Protein AF-A0A1T4LFG9-F1 (afdb_monomer)

Organism: NCBI:txid42322

Mean predicted aligned error: 4.49 Å

Foldseek 3Di:
DDPDDDKDKDKDWFAWAWDADPNWIWIWTDPPAKTKIFTWDFAPVCPCCVVVVVVVVVRVLRHVCHVVGTWIKMFIDDPRDTDDIDTDQCVVCVVSVHPSSVRIDTPDIDIDRDDDDD

Secondary structure (DSSP, 8-state):
----PPPEEEEEEEEEEEEEETTEEEEEEESSS-EEEEEEEE-GGGTHHHHTTHHHHHHHHHHHHTTTSEEEEEEEEETTEEEEEEE-HHHHHHHHT-GGGGGEEEEEEEEESSPPP-

Solvent-accessible surface area (backbone atoms only — not comparable to full-atom values): 6833 Å² total; per-residue (Å²): 132,85,91,68,82,77,77,44,77,48,80,43,77,17,40,35,47,53,47,69,57,97,86,26,53,30,42,37,36,31,77,87,76,50,30,45,34,37,35,29,40,66,34,79,95,48,52,60,32,68,80,71,51,50,44,61,52,48,55,47,53,47,49,74,38,40,74,75,49,69,38,50,31,40,35,32,28,50,96,92,36,78,79,49,72,43,74,42,41,63,61,41,12,62,74,74,70,40,69,71,50,54,45,52,37,86,69,48,73,50,83,36,94,54,83,73,95,117

Structure (mmCIF, N/CA/C/O backbone):
data_AF-A0A1T4LFG9-F1
#
_entry.id   AF-A0A1T4LFG9-F1
#
loop_
_atom_site.group_PDB
_atom_site.id
_atom_site.type_symbol
_atom_site.label_atom_id
_atom_site.label_alt_id
_atom_site.label_comp_id
_atom_site.label_asym_id
_atom_site.label_entity_id
_atom_site.label_seq_id
_atom_site.pdbx_PDB_ins_code
_atom_site.Cartn_x
_atom_site.Cartn_y
_atom_site.Cartn_z
_atom_site.occupancy
_atom_site.B_iso_or_equiv
_atom_site.auth_seq_id
_atom_site.auth_comp_id
_atom_site.auth_asym_id
_atom_site.auth_atom_id
_atom_site.pdbx_PDB_model_num
ATOM 1 N N . MET A 1 1 ? -7.958 14.089 36.376 1.00 42.03 1 MET A N 1
ATOM 2 C CA . MET A 1 1 ? -8.573 13.088 35.474 1.00 42.03 1 MET A CA 1
ATOM 3 C C . MET A 1 1 ? -7.965 13.274 34.091 1.00 42.03 1 MET A C 1
ATOM 5 O O . MET A 1 1 ? -8.178 14.317 33.488 1.00 42.03 1 MET A O 1
ATOM 9 N N . GLY A 1 2 ? -7.091 12.355 33.666 1.00 50.41 2 GLY A N 1
ATOM 10 C CA . 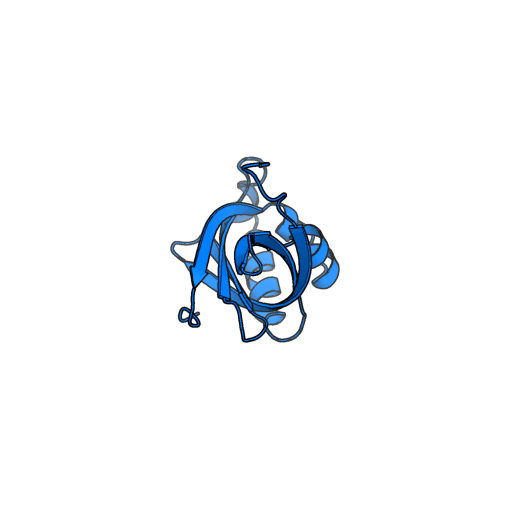GLY A 1 2 ? -6.242 12.517 32.477 1.00 50.41 2 GLY A CA 1
ATOM 11 C C . GLY A 1 2 ? -7.051 12.489 31.180 1.00 50.41 2 GLY A C 1
ATOM 12 O O . GLY A 1 2 ? -7.655 11.477 30.847 1.00 50.41 2 GLY A O 1
ATOM 13 N N . LEU A 1 3 ? -7.070 13.612 30.464 1.00 57.59 3 LEU A N 1
ATOM 14 C CA . LEU A 1 3 ? -7.973 13.886 29.340 1.00 57.59 3 LEU A CA 1
ATOM 15 C C . LEU A 1 3 ? -7.536 13.311 27.979 1.00 57.59 3 LEU A C 1
ATOM 17 O O . LEU A 1 3 ? -8.167 13.605 26.969 1.00 57.59 3 LEU A O 1
ATOM 21 N N . PHE A 1 4 ? -6.519 12.447 27.921 1.00 61.53 4 PHE A N 1
ATOM 22 C CA . PHE A 1 4 ? -6.087 11.829 26.664 1.00 61.53 4 PHE A CA 1
ATOM 23 C C . PHE A 1 4 ? -5.720 10.360 26.876 1.00 61.53 4 PHE A C 1
ATOM 25 O O . PHE A 1 4 ? -4.664 10.038 27.414 1.00 61.53 4 PHE A O 1
ATOM 32 N N . GLN A 1 5 ? -6.602 9.455 26.446 1.00 67.50 5 GLN A N 1
ATOM 33 C CA . GLN A 1 5 ? -6.259 8.041 26.304 1.00 67.50 5 GLN A CA 1
ATOM 34 C C . GLN A 1 5 ? -5.212 7.902 25.191 1.00 67.50 5 GLN A C 1
ATOM 36 O O . GLN A 1 5 ? -5.382 8.468 24.106 1.00 67.50 5 GLN A O 1
ATOM 41 N N . LYS A 1 6 ? -4.126 7.176 25.479 1.00 80.38 6 LYS A N 1
ATOM 42 C CA . LYS A 1 6 ? -3.036 6.916 24.533 1.00 80.38 6 LYS A CA 1
ATOM 43 C C . LYS A 1 6 ? -3.579 6.134 23.330 1.00 80.38 6 LYS A C 1
ATOM 45 O O . LYS A 1 6 ? -4.433 5.270 23.498 1.00 80.38 6 LYS A O 1
ATOM 50 N N . ALA A 1 7 ? -3.110 6.466 22.129 1.00 84.69 7 ALA A N 1
ATOM 51 C CA . ALA A 1 7 ? -3.395 5.650 20.954 1.00 84.69 7 ALA A CA 1
ATOM 52 C C . ALA A 1 7 ? -2.676 4.302 21.088 1.00 84.69 7 ALA A C 1
ATOM 54 O O . ALA A 1 7 ? -1.510 4.259 21.491 1.00 84.69 7 ALA A O 1
ATOM 55 N N . GLU A 1 8 ? -3.380 3.233 20.749 1.00 92.81 8 GLU A N 1
ATOM 56 C CA . GLU A 1 8 ? -2.843 1.876 20.682 1.00 92.81 8 GLU A CA 1
ATOM 57 C C . GLU A 1 8 ? -2.636 1.521 19.210 1.00 92.81 8 GLU A C 1
ATOM 59 O O . GLU A 1 8 ? -3.416 1.947 18.361 1.00 92.81 8 GLU A O 1
ATOM 64 N N . TYR A 1 9 ? -1.576 0.782 18.900 1.00 92.88 9 TYR A N 1
ATOM 65 C CA . TYR A 1 9 ? -1.284 0.334 17.541 1.00 92.88 9 TYR A CA 1
ATOM 66 C C . TYR A 1 9 ? -1.297 -1.186 17.520 1.00 92.88 9 TYR A C 1
ATOM 68 O O . TYR A 1 9 ? -0.779 -1.820 18.442 1.00 92.88 9 TYR A O 1
ATOM 76 N N . MET A 1 10 ? -1.897 -1.761 16.484 1.00 93.31 10 MET A N 1
ATOM 77 C CA . MET A 1 10 ? -1.923 -3.203 16.273 1.00 93.31 10 MET A CA 1
ATOM 78 C C . MET A 1 10 ? -1.662 -3.526 14.806 1.00 93.31 10 MET A C 1
ATOM 80 O O . MET A 1 10 ? -2.197 -2.863 13.924 1.00 93.31 10 MET A O 1
ATOM 84 N N . SER A 1 11 ? -0.868 -4.559 14.548 1.00 94.56 11 SER A N 1
ATOM 85 C CA . SER A 1 11 ? -0.656 -5.082 13.198 1.00 94.56 11 SER A CA 1
ATOM 86 C C . SER A 1 11 ? -1.645 -6.210 12.927 1.00 94.56 11 SER A C 1
ATOM 88 O O . SER A 1 11 ? -1.792 -7.121 13.744 1.00 94.56 11 SER A O 1
ATOM 90 N N . VAL A 1 12 ? -2.319 -6.153 11.782 1.00 94.31 12 VAL A N 1
ATOM 91 C CA . VAL A 1 12 ? -3.301 -7.151 11.343 1.00 94.31 12 VAL A CA 1
ATOM 92 C C . VAL A 1 12 ? -2.972 -7.586 9.922 1.00 94.31 12 VAL A C 1
ATOM 94 O O . VAL A 1 12 ? -2.631 -6.758 9.081 1.00 94.31 12 VAL A O 1
ATOM 97 N N . PHE A 1 13 ? -3.095 -8.882 9.643 1.00 95.31 13 PHE A N 1
ATOM 98 C CA . PHE A 1 13 ? -3.002 -9.407 8.284 1.00 95.31 13 PHE A CA 1
ATOM 99 C C . PHE A 1 13 ? -4.377 -9.407 7.627 1.00 95.31 13 PHE A C 1
ATOM 101 O O . PHE A 1 13 ? -5.288 -10.096 8.089 1.00 95.31 13 PHE A O 1
ATOM 108 N N . MET A 1 14 ? -4.509 -8.659 6.540 1.00 95.56 14 MET A N 1
ATOM 109 C CA . MET A 1 14 ? -5.756 -8.472 5.808 1.00 95.56 14 MET A CA 1
ATOM 110 C C . MET A 1 14 ? -5.631 -9.012 4.388 1.00 95.56 14 MET A C 1
ATOM 112 O O . MET A 1 14 ? -4.556 -8.959 3.791 1.00 95.56 14 MET A O 1
ATOM 116 N N . ASP A 1 15 ? -6.732 -9.510 3.835 1.00 95.25 15 ASP A N 1
ATOM 117 C CA . ASP A 1 15 ? -6.819 -9.713 2.391 1.00 95.25 15 ASP A CA 1
ATOM 118 C C . ASP A 1 15 ? -6.856 -8.344 1.706 1.00 95.25 15 ASP A C 1
ATOM 120 O O . ASP A 1 15 ? -7.230 -7.342 2.325 1.00 95.25 15 ASP A O 1
ATOM 124 N N . TYR A 1 16 ? -6.470 -8.278 0.433 1.00 95.69 16 TYR A N 1
ATOM 125 C CA . TYR A 1 16 ? -6.530 -7.021 -0.303 1.00 95.69 16 TYR A CA 1
ATOM 126 C C . TYR A 1 16 ? -7.088 -7.156 -1.712 1.00 95.69 16 TYR A C 1
ATOM 128 O O . TYR A 1 16 ? -7.001 -8.206 -2.353 1.00 95.69 16 TYR A O 1
ATOM 136 N N . LYS A 1 17 ? -7.635 -6.036 -2.186 1.00 94.94 17 LYS A N 1
ATOM 137 C CA . LYS A 1 17 ? -7.996 -5.776 -3.577 1.00 94.94 17 LYS A CA 1
ATOM 138 C C . LYS A 1 17 ? -7.163 -4.624 -4.117 1.00 94.94 17 LYS A C 1
ATOM 140 O O . LYS A 1 17 ? -6.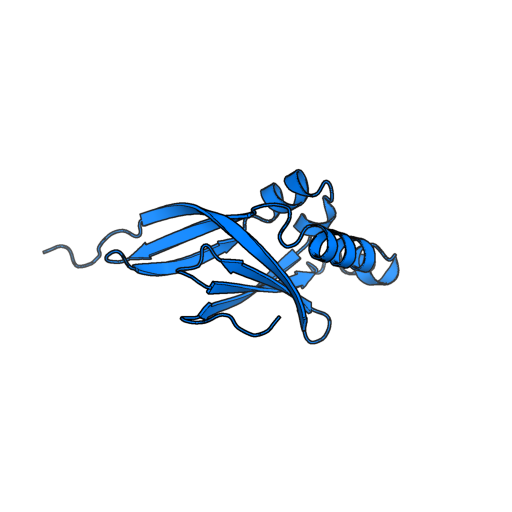759 -3.735 -3.364 1.00 94.94 17 LYS A O 1
ATOM 145 N N . PHE A 1 18 ? -6.949 -4.631 -5.426 1.00 95.19 18 PHE A N 1
ATOM 146 C CA . PHE A 1 18 ? -6.204 -3.605 -6.139 1.00 95.19 18 PHE A CA 1
ATOM 147 C C . PHE A 1 18 ? -7.006 -3.093 -7.333 1.00 95.19 18 PHE A C 1
ATOM 149 O O . PHE A 1 18 ? -7.604 -3.883 -8.062 1.00 95.19 18 PHE A O 1
ATOM 156 N N . LYS A 1 19 ? -6.984 -1.777 -7.539 1.00 93.56 19 LYS A N 1
ATOM 157 C CA . LYS A 1 19 ? -7.439 -1.128 -8.770 1.00 93.56 19 LYS A CA 1
ATOM 158 C C . LYS A 1 19 ? -6.615 0.119 -9.034 1.00 93.56 19 LYS A C 1
ATOM 160 O O . LYS A 1 19 ? -5.898 0.602 -8.162 1.00 93.56 19 LYS A O 1
ATOM 165 N N . GLU A 1 20 ? -6.810 0.685 -10.207 1.00 92.88 20 GLU A N 1
ATOM 166 C CA . GLU A 1 20 ? -6.276 1.990 -10.566 1.00 92.88 20 GLU A CA 1
ATOM 167 C C . GLU A 1 20 ? -7.454 2.960 -10.663 1.00 92.88 20 GLU A C 1
ATOM 169 O O . GLU A 1 20 ? -8.485 2.629 -11.250 1.00 92.88 20 GLU A O 1
ATOM 174 N N . PHE A 1 21 ? -7.335 4.133 -10.048 1.00 86.81 21 PHE A N 1
ATOM 175 C CA . PHE A 1 21 ? -8.339 5.193 -10.128 1.00 86.81 21 PHE A CA 1
ATOM 176 C C . PHE A 1 21 ? -7.644 6.474 -10.576 1.00 86.81 21 PHE A C 1
ATOM 178 O O . PHE A 1 21 ? -6.689 6.896 -9.930 1.00 86.81 21 PHE A O 1
ATOM 185 N N . ASP A 1 22 ? -8.065 7.042 -11.707 1.00 84.81 22 ASP A N 1
ATOM 186 C CA . ASP A 1 22 ? -7.397 8.180 -12.358 1.00 84.81 22 ASP A CA 1
ATOM 187 C C . ASP A 1 22 ? -5.876 7.979 -12.542 1.00 84.81 22 ASP A C 1
ATOM 189 O O . ASP A 1 22 ? -5.075 8.895 -12.373 1.00 84.81 22 ASP A O 1
ATOM 193 N N . GLY A 1 23 ? -5.467 6.745 -12.865 1.00 80.19 23 GLY A N 1
ATOM 194 C CA . GLY A 1 23 ? -4.056 6.375 -13.035 1.00 80.19 23 GLY A CA 1
ATOM 195 C C . GLY A 1 23 ? -3.269 6.241 -11.727 1.00 80.19 23 GLY A C 1
ATOM 196 O O . GLY A 1 23 ? -2.051 6.109 -11.765 1.00 80.19 23 GLY A O 1
ATOM 197 N N . LEU A 1 24 ? -3.935 6.270 -10.569 1.00 85.06 24 LEU A N 1
ATOM 198 C CA . LEU A 1 24 ? -3.301 6.107 -9.265 1.00 85.06 24 LEU A CA 1
ATOM 199 C C . LEU A 1 24 ? -3.597 4.724 -8.657 1.00 85.06 24 LEU A C 1
ATOM 201 O O . LEU A 1 24 ? -4.765 4.317 -8.593 1.00 85.06 24 LEU A O 1
ATOM 205 N N . PRO A 1 25 ? -2.573 4.005 -8.164 1.00 92.94 25 PRO A N 1
ATOM 206 C CA . PRO A 1 25 ? -2.749 2.713 -7.516 1.00 92.94 25 PRO A CA 1
ATOM 207 C C . PRO A 1 25 ? -3.559 2.852 -6.224 1.00 92.94 25 PRO A C 1
ATOM 209 O O . PRO A 1 25 ? -3.222 3.623 -5.325 1.00 92.94 25 PRO A O 1
ATOM 212 N N . CYS A 1 26 ? -4.624 2.065 -6.118 1.00 94.88 26 CYS A N 1
ATOM 213 C CA . CYS A 1 26 ? -5.512 2.019 -4.966 1.00 94.88 26 CYS A CA 1
ATOM 214 C C . CYS A 1 26 ? -5.541 0.600 -4.394 1.00 94.88 26 CYS A C 1
ATOM 216 O O . CYS A 1 26 ? -5.790 -0.365 -5.117 1.00 94.88 26 CYS A O 1
ATOM 218 N N . ILE A 1 27 ? -5.333 0.479 -3.083 1.00 95.50 27 ILE A N 1
ATOM 219 C CA . ILE A 1 27 ? -5.381 -0.786 -2.346 1.00 95.50 27 ILE A CA 1
ATOM 220 C C . ILE A 1 27 ? -6.495 -0.702 -1.304 1.00 95.50 27 ILE A C 1
ATOM 222 O O . ILE A 1 27 ? -6.530 0.226 -0.496 1.00 95.50 27 ILE A O 1
ATOM 226 N N . GLN A 1 28 ? -7.389 -1.687 -1.297 1.00 95.12 28 GLN A N 1
ATOM 227 C CA . GLN A 1 28 ? -8.335 -1.900 -0.202 1.00 95.12 28 GLN A CA 1
ATOM 228 C C . GLN A 1 28 ? -7.927 -3.140 0.569 1.00 95.12 28 GLN A C 1
ATOM 230 O O . GLN A 1 28 ? -7.966 -4.233 0.015 1.00 95.12 28 GLN A O 1
ATOM 235 N N . ALA A 1 29 ? -7.577 -2.963 1.838 1.00 95.19 29 ALA A N 1
ATOM 236 C CA . ALA A 1 29 ? -7.314 -4.047 2.769 1.00 95.19 29 ALA A CA 1
ATOM 237 C C . ALA A 1 29 ? -8.560 -4.330 3.616 1.00 95.19 29 ALA A C 1
ATOM 239 O O . ALA A 1 29 ? -9.224 -3.394 4.075 1.00 95.19 29 ALA A O 1
ATOM 240 N N . THR A 1 30 ? -8.881 -5.602 3.838 1.00 93.06 30 THR A N 1
ATOM 241 C CA . THR A 1 30 ? -9.995 -5.991 4.703 1.00 93.06 30 THR A C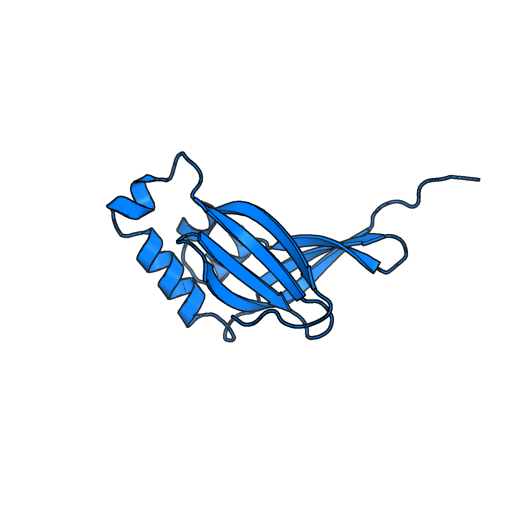A 1
ATOM 242 C C . THR A 1 30 ? -9.786 -7.336 5.393 1.00 93.06 30 THR A C 1
ATOM 244 O O . THR A 1 30 ? -9.202 -8.266 4.843 1.00 93.06 30 THR A O 1
ATOM 247 N N . ASP A 1 31 ? -10.295 -7.437 6.617 1.00 88.62 31 ASP A N 1
ATOM 248 C CA . ASP A 1 31 ? -10.489 -8.678 7.375 1.00 88.62 31 ASP A CA 1
ATOM 249 C C . ASP A 1 31 ? -11.977 -9.091 7.436 1.00 88.62 31 ASP A C 1
ATOM 251 O O . ASP A 1 31 ? -12.360 -9.958 8.220 1.00 88.62 31 ASP A O 1
ATOM 255 N N . GLY A 1 32 ? -12.832 -8.436 6.640 1.00 85.19 32 GLY A N 1
ATOM 256 C CA . GLY A 1 32 ? -14.291 -8.565 6.670 1.00 85.19 32 GLY A CA 1
ATOM 257 C C . GLY A 1 32 ? -14.991 -7.655 7.686 1.00 85.19 32 GLY A C 1
ATOM 258 O O . GLY A 1 32 ? -16.198 -7.447 7.567 1.00 85.19 32 GLY A O 1
ATOM 259 N N . THR A 1 33 ? -14.258 -7.073 8.642 1.00 84.56 33 THR A N 1
ATOM 260 C CA . THR A 1 33 ? -14.785 -6.116 9.631 1.00 84.56 33 THR A CA 1
ATOM 261 C C . THR A 1 33 ? -14.485 -4.680 9.221 1.00 84.56 33 THR A C 1
ATOM 263 O O . THR A 1 33 ? -15.367 -3.824 9.270 1.00 84.56 33 THR A O 1
ATOM 266 N N . TYR A 1 34 ? -13.249 -4.411 8.796 1.00 84.38 34 TYR A N 1
ATOM 267 C CA . TYR A 1 34 ? -12.800 -3.080 8.395 1.00 84.38 34 TYR A CA 1
ATOM 268 C C . TYR A 1 34 ? -12.445 -3.039 6.913 1.00 84.38 34 TYR A C 1
ATOM 270 O O . TYR A 1 34 ? -11.875 -3.989 6.380 1.00 84.38 34 TYR A O 1
ATOM 278 N N . TYR A 1 35 ? -12.737 -1.918 6.253 1.00 90.81 35 TYR A N 1
ATOM 279 C CA . TYR A 1 35 ? -12.352 -1.678 4.862 1.00 90.81 35 TYR A CA 1
ATOM 280 C C . TYR A 1 35 ? -11.404 -0.482 4.800 1.00 90.81 35 TYR A C 1
ATOM 282 O O . TYR A 1 35 ? -11.826 0.678 4.773 1.00 90.81 35 TYR A O 1
ATOM 290 N N . CYS A 1 36 ? -10.109 -0.782 4.797 1.00 94.50 36 CYS A N 1
ATOM 291 C CA . CYS A 1 36 ? -9.020 0.187 4.800 1.00 94.50 36 CYS A CA 1
ATOM 292 C C . CYS A 1 36 ? -8.642 0.522 3.354 1.00 94.50 36 CYS A C 1
ATOM 294 O O . CYS A 1 36 ? -7.963 -0.263 2.695 1.00 94.50 36 CYS A O 1
ATOM 296 N N . ASN A 1 37 ? -9.107 1.657 2.836 1.00 94.25 37 ASN A N 1
ATOM 297 C CA . ASN A 1 37 ? -8.904 2.044 1.440 1.00 94.25 37 ASN A CA 1
ATOM 298 C C . ASN A 1 37 ? -7.819 3.112 1.351 1.00 94.25 37 ASN A C 1
ATOM 300 O O . ASN A 1 37 ? -7.983 4.184 1.932 1.00 94.25 37 ASN A O 1
ATOM 304 N N . ALA A 1 38 ? -6.736 2.836 0.632 1.00 95.69 38 ALA A N 1
ATOM 305 C CA . ALA A 1 38 ? -5.617 3.750 0.452 1.00 95.69 38 ALA A CA 1
ATOM 306 C C . ALA A 1 38 ? -5.328 3.965 -1.036 1.00 95.69 38 ALA A C 1
ATOM 308 O O . ALA A 1 38 ? -5.175 3.006 -1.792 1.00 95.69 38 ALA A O 1
ATOM 309 N N . GLY A 1 39 ? -5.254 5.231 -1.435 1.00 95.44 39 GLY A N 1
ATOM 310 C CA . GLY A 1 39 ? -4.776 5.667 -2.741 1.00 95.44 39 GLY A CA 1
ATOM 311 C C . GLY A 1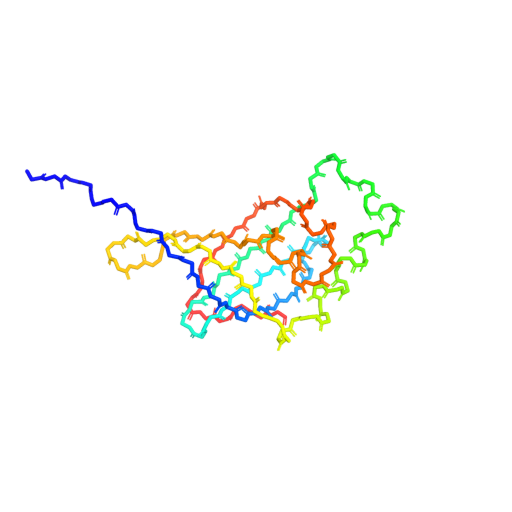 39 ? -3.337 6.151 -2.636 1.00 95.44 39 GLY A C 1
ATOM 312 O O . GLY A 1 39 ? -2.962 6.826 -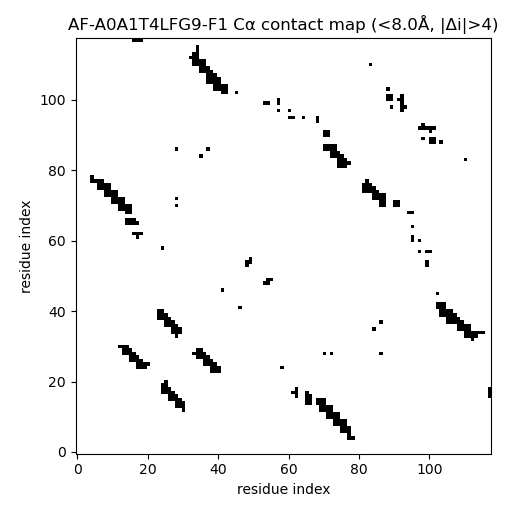1.671 1.00 95.44 39 GLY A O 1
ATOM 313 N N . TYR A 1 40 ? -2.533 5.819 -3.635 1.00 95.88 40 TYR A N 1
ATOM 314 C CA . TYR A 1 40 ? -1.109 6.107 -3.651 1.00 95.88 40 TYR A CA 1
ATOM 315 C C . TYR A 1 40 ? -0.707 6.879 -4.901 1.00 95.88 40 TYR A C 1
ATOM 317 O O . TYR A 1 40 ? -1.268 6.687 -5.972 1.00 95.88 40 TYR A O 1
ATOM 325 N N . ALA A 1 41 ? 0.309 7.722 -4.758 1.00 93.75 41 ALA A N 1
ATOM 326 C CA . ALA A 1 41 ? 1.048 8.305 -5.867 1.00 93.75 41 ALA A CA 1
ATOM 327 C C . ALA A 1 41 ? 2.430 7.650 -5.971 1.00 93.75 41 ALA A C 1
ATOM 329 O O . ALA A 1 41 ? 2.929 7.067 -5.006 1.00 93.75 41 ALA A O 1
ATOM 330 N N . ILE A 1 42 ? 3.072 7.758 -7.133 1.00 93.06 42 ILE A N 1
ATOM 331 C CA . ILE A 1 42 ? 4.496 7.433 -7.254 1.00 93.06 42 ILE A CA 1
ATOM 332 C C . ILE A 1 42 ? 5.293 8.592 -6.664 1.00 93.06 42 ILE A C 1
ATOM 334 O O . ILE A 1 42 ? 5.090 9.738 -7.063 1.00 93.06 42 ILE A O 1
ATOM 338 N N . LYS A 1 43 ? 6.236 8.289 -5.765 1.00 93.19 43 LYS A N 1
ATOM 339 C CA . LYS A 1 43 ? 7.185 9.277 -5.237 1.00 93.19 43 LYS A CA 1
ATOM 340 C C . LYS A 1 43 ? 7.823 10.042 -6.389 1.00 93.19 43 LYS A C 1
ATOM 342 O O . LYS A 1 43 ? 8.338 9.419 -7.314 1.00 93.19 43 LYS A O 1
ATOM 347 N N . THR A 1 44 ? 7.930 11.364 -6.279 1.00 89.56 44 THR A N 1
ATOM 348 C CA . THR A 1 44 ? 8.521 12.231 -7.320 1.00 89.56 44 THR A CA 1
ATOM 349 C C . THR A 1 44 ? 9.855 11.702 -7.867 1.00 89.56 44 THR A C 1
ATOM 351 O O . THR A 1 44 ? 10.084 11.695 -9.072 1.00 89.56 44 THR A O 1
ATOM 354 N N . LYS A 1 45 ? 10.732 11.185 -6.995 1.00 90.69 45 LYS A N 1
ATOM 355 C CA . LYS A 1 45 ? 12.050 10.633 -7.377 1.00 90.69 45 LYS A CA 1
ATOM 356 C C . LYS A 1 45 ? 12.002 9.342 -8.210 1.00 90.69 45 LYS A C 1
ATOM 358 O O . LYS A 1 45 ? 13.042 8.882 -8.665 1.00 90.69 45 LYS A O 1
ATOM 363 N N . ALA A 1 46 ? 10.830 8.734 -8.343 1.00 91.62 46 ALA A N 1
ATOM 364 C CA . ALA A 1 46 ? 10.585 7.487 -9.051 1.00 91.62 46 ALA A CA 1
ATOM 365 C C . ALA A 1 46 ? 9.594 7.671 -10.214 1.00 91.62 46 ALA A C 1
ATOM 367 O O . ALA A 1 46 ? 9.121 6.685 -10.763 1.00 91.62 46 ALA A O 1
ATOM 368 N N . TYR A 1 47 ? 9.294 8.913 -10.621 1.00 88.50 47 TYR A N 1
ATOM 369 C CA . TYR A 1 47 ? 8.325 9.204 -11.686 1.00 88.50 47 TYR A CA 1
ATOM 370 C C . TYR A 1 47 ? 8.667 8.533 -13.029 1.00 88.50 47 TYR A C 1
ATOM 372 O O . TYR A 1 47 ? 7.765 8.165 -13.776 1.00 88.50 47 TYR A O 1
ATOM 380 N N . SER A 1 48 ? 9.956 8.273 -13.287 1.00 92.25 48 SER A N 1
ATOM 381 C CA . SER A 1 48 ? 10.416 7.514 -14.459 1.00 92.25 48 SER A CA 1
ATOM 382 C C . SER A 1 48 ? 9.862 6.088 -14.539 1.00 92.25 48 SER A C 1
ATOM 384 O O . SER A 1 48 ? 9.898 5.496 -15.611 1.00 92.25 48 SER A O 1
ATOM 386 N N . MET A 1 49 ? 9.301 5.545 -13.450 1.00 93.12 49 MET A N 1
ATOM 387 C CA . MET A 1 49 ? 8.624 4.244 -13.455 1.00 93.12 49 MET A CA 1
ATOM 388 C C . MET A 1 49 ? 7.466 4.160 -14.454 1.00 93.12 49 MET A C 1
ATOM 390 O O . MET A 1 49 ? 7.173 3.068 -14.934 1.00 93.12 49 MET A O 1
ATOM 394 N N . TRP A 1 50 ? 6.810 5.285 -14.746 1.00 88.50 50 TRP A N 1
ATOM 395 C CA . TRP A 1 50 ? 5.791 5.359 -15.795 1.00 88.50 50 TRP A CA 1
ATOM 396 C C . TRP A 1 50 ? 6.400 5.249 -17.191 1.00 88.50 50 TRP A C 1
ATOM 398 O O . TRP A 1 50 ? 5.865 4.578 -18.063 1.00 88.50 50 TRP A O 1
ATOM 408 N N . GLU A 1 51 ? 7.535 5.905 -17.410 1.00 90.62 51 GLU A N 1
ATOM 409 C CA . GLU A 1 51 ? 8.171 5.983 -18.727 1.00 90.62 51 GLU A CA 1
ATOM 410 C C . GLU A 1 51 ? 8.874 4.672 -19.106 1.00 90.62 51 GLU A C 1
ATOM 412 O O . GLU A 1 51 ? 8.932 4.312 -20.279 1.00 90.62 51 GLU A O 1
ATOM 417 N N . ASP A 1 52 ? 9.407 3.949 -18.116 1.00 94.75 52 ASP A N 1
ATOM 418 C CA . ASP A 1 52 ? 10.200 2.731 -18.319 1.00 94.75 52 ASP A CA 1
ATOM 419 C C . ASP A 1 52 ? 9.425 1.414 -18.096 1.00 94.75 52 ASP A C 1
ATOM 421 O O . ASP A 1 52 ? 10.004 0.316 -18.094 1.00 94.75 52 ASP A O 1
ATOM 425 N N . GLY A 1 53 ? 8.104 1.501 -17.929 1.00 93.44 53 GLY A N 1
ATOM 426 C CA . GLY A 1 53 ? 7.217 0.344 -17.830 1.00 93.44 53 GLY A CA 1
ATOM 427 C C . GLY A 1 53 ? 7.237 -0.370 -16.471 1.00 93.44 53 GLY A C 1
ATOM 428 O O . GLY A 1 53 ? 6.690 -1.472 -16.341 1.00 93.44 53 GLY A O 1
ATOM 429 N N . ARG A 1 54 ? 7.954 0.159 -15.464 1.00 95.38 54 ARG A N 1
ATOM 430 C CA . ARG A 1 54 ? 7.999 -0.436 -14.114 1.00 95.38 54 ARG A CA 1
ATOM 431 C C . ARG A 1 54 ? 6.663 -0.334 -13.403 1.00 95.38 54 ARG A C 1
ATOM 433 O O . ARG A 1 54 ? 6.308 -1.265 -12.682 1.00 95.38 54 ARG A O 1
ATOM 440 N N . TYR A 1 55 ? 5.928 0.756 -13.597 1.00 94.75 55 TYR A N 1
ATOM 441 C CA . TYR A 1 55 ? 4.624 0.909 -12.971 1.00 94.75 55 TYR A CA 1
ATOM 442 C C . TYR A 1 55 ? 3.647 -0.182 -13.429 1.00 94.75 55 TYR A C 1
ATOM 444 O O . TYR A 1 55 ? 3.010 -0.814 -12.593 1.00 94.75 55 TYR A O 1
ATOM 452 N N . GLU A 1 56 ? 3.577 -0.471 -14.727 1.00 94.88 56 GLU A N 1
ATOM 453 C CA . GLU A 1 56 ? 2.682 -1.487 -15.287 1.00 94.88 56 GLU A CA 1
ATOM 454 C C . GLU A 1 56 ? 2.990 -2.867 -14.705 1.00 94.88 56 GLU A C 1
ATOM 456 O O . GLU A 1 56 ? 2.077 -3.634 -14.398 1.00 94.88 56 GLU A O 1
ATOM 461 N N . ARG A 1 57 ? 4.278 -3.170 -14.486 1.00 95.75 57 ARG A N 1
ATOM 462 C CA . ARG A 1 57 ? 4.698 -4.388 -13.780 1.00 95.75 57 ARG A CA 1
ATOM 463 C C . ARG A 1 57 ? 4.200 -4.398 -12.337 1.00 95.75 57 ARG A C 1
ATOM 465 O O . ARG A 1 57 ? 3.601 -5.382 -11.925 1.00 95.75 57 ARG A O 1
ATOM 472 N N . VAL A 1 58 ? 4.364 -3.297 -11.601 1.00 96.31 58 VAL A N 1
ATOM 473 C CA . VAL A 1 58 ? 3.841 -3.173 -10.229 1.00 96.31 58 VAL A CA 1
ATOM 474 C C . VAL A 1 58 ? 2.319 -3.348 -10.182 1.00 96.31 58 VAL A C 1
ATOM 476 O O . VAL A 1 58 ? 1.816 -4.092 -9.343 1.00 96.31 58 VAL A O 1
ATOM 479 N N . ALA A 1 59 ? 1.577 -2.693 -11.076 1.00 95.88 59 ALA A N 1
ATOM 480 C CA . ALA A 1 59 ? 0.122 -2.789 -11.134 1.00 95.88 59 ALA A CA 1
ATOM 481 C C . ALA A 1 59 ? -0.341 -4.220 -11.452 1.00 95.88 59 ALA A C 1
ATOM 483 O O . ALA A 1 59 ? -1.285 -4.717 -10.836 1.00 95.88 59 ALA A O 1
ATOM 484 N N . ASN A 1 60 ? 0.340 -4.906 -12.374 1.00 96.62 60 ASN A N 1
ATOM 485 C CA . ASN A 1 60 ? 0.064 -6.307 -12.682 1.00 96.62 60 ASN A CA 1
ATOM 486 C C . ASN A 1 60 ? 0.364 -7.221 -11.494 1.00 96.62 60 ASN A C 1
ATOM 488 O O . ASN A 1 60 ? -0.506 -7.998 -11.110 1.00 96.62 60 ASN A O 1
ATOM 492 N N . ASP A 1 61 ? 1.518 -7.067 -10.848 1.00 97.12 61 ASP A N 1
ATOM 493 C CA . ASP A 1 61 ? 1.885 -7.881 -9.689 1.00 97.12 61 ASP A CA 1
ATOM 494 C C . ASP A 1 61 ? 0.896 -7.692 -8.529 1.00 97.12 61 ASP A C 1
ATOM 496 O O . ASP A 1 61 ? 0.464 -8.666 -7.906 1.00 97.12 61 ASP A O 1
ATOM 500 N N . LEU A 1 62 ? 0.472 -6.451 -8.263 1.00 96.81 62 LEU A N 1
ATOM 501 C CA . LEU A 1 62 ? -0.549 -6.159 -7.255 1.00 96.81 62 LEU A CA 1
ATOM 502 C C . LEU A 1 62 ? -1.896 -6.793 -7.607 1.00 96.81 62 LEU A C 1
ATOM 504 O O . LEU A 1 62 ? -2.571 -7.306 -6.714 1.00 96.81 62 LEU A O 1
ATOM 508 N N . ARG A 1 63 ? -2.286 -6.786 -8.884 1.00 95.88 63 ARG A N 1
ATOM 509 C CA . ARG A 1 63 ? -3.538 -7.385 -9.361 1.00 95.88 63 ARG A CA 1
ATOM 510 C C . ARG A 1 63 ? -3.519 -8.910 -9.278 1.00 95.88 63 ARG A C 1
ATOM 512 O O . ARG A 1 63 ? -4.490 -9.501 -8.820 1.00 95.88 63 ARG A O 1
ATOM 519 N N . GLU A 1 64 ? -2.428 -9.547 -9.689 1.00 96.31 64 GLU A N 1
ATOM 520 C CA . GLU A 1 64 ? -2.306 -11.010 -9.723 1.00 96.31 64 GLU A CA 1
ATOM 521 C C . GLU A 1 64 ? -2.195 -11.642 -8.333 1.00 96.31 64 GLU A C 1
ATOM 523 O O . GLU A 1 64 ? -2.605 -12.791 -8.143 1.00 96.31 64 GLU A O 1
ATOM 528 N N . ASN A 1 65 ? -1.660 -10.902 -7.359 1.00 96.75 65 ASN A N 1
ATOM 529 C CA . ASN A 1 65 ? -1.519 -11.362 -5.978 1.00 96.75 65 ASN A CA 1
ATOM 530 C C . ASN A 1 65 ? -2.722 -11.007 -5.086 1.00 96.75 65 ASN A C 1
ATOM 532 O O . ASN A 1 65 ? -2.836 -11.537 -3.975 1.00 96.75 65 ASN A O 1
ATOM 536 N N . ALA A 1 66 ? -3.649 -10.170 -5.567 1.00 94.56 66 ALA A N 1
ATOM 537 C CA . ALA A 1 66 ? -4.867 -9.828 -4.841 1.00 94.56 66 ALA A CA 1
ATOM 538 C C . ALA A 1 66 ? -5.700 -11.091 -4.559 1.00 94.56 66 ALA A C 1
ATOM 540 O O . ALA A 1 66 ? -5.969 -11.900 -5.448 1.00 94.56 66 ALA A O 1
ATOM 541 N N . GLY A 1 67 ? -6.075 -11.290 -3.293 1.00 89.38 67 GLY A N 1
ATOM 542 C CA . GLY A 1 67 ? -6.764 -12.499 -2.823 1.00 89.38 67 GLY A CA 1
ATOM 543 C C . GLY A 1 67 ? -5.899 -13.767 -2.726 1.00 89.38 67 GLY A C 1
ATOM 544 O O . GLY A 1 67 ? -6.418 -14.812 -2.340 1.00 89.38 67 GLY A O 1
ATOM 545 N N . ARG A 1 68 ? -4.600 -13.705 -3.055 1.00 93.69 68 ARG A N 1
ATOM 546 C CA . ARG A 1 68 ? -3.646 -14.823 -2.894 1.00 93.69 68 ARG A CA 1
ATOM 547 C C . ARG A 1 68 ? -2.693 -14.623 -1.725 1.00 93.69 68 ARG A C 1
ATOM 549 O O . ARG A 1 68 ? -2.286 -15.599 -1.099 1.00 93.69 68 ARG A O 1
ATOM 556 N N . VAL A 1 69 ? -2.340 -13.372 -1.440 1.00 94.62 69 VAL A N 1
ATOM 557 C CA . VAL A 1 69 ? -1.488 -13.008 -0.306 1.00 94.62 69 VAL A CA 1
ATOM 558 C C . VAL A 1 69 ? -2.225 -12.068 0.636 1.00 94.62 69 VAL A C 1
ATOM 560 O O . VAL A 1 69 ? -3.082 -11.285 0.222 1.00 94.62 69 VAL A O 1
ATOM 563 N N . LYS A 1 70 ? -1.858 -12.140 1.915 1.00 94.94 70 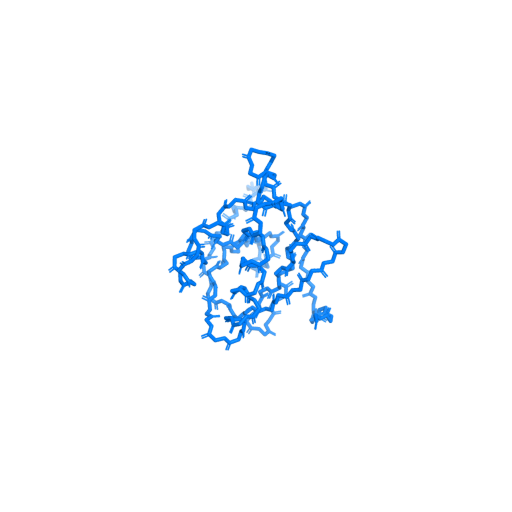LYS A N 1
ATOM 564 C CA . LYS A 1 70 ? -2.307 -11.188 2.927 1.00 94.94 70 LYS A CA 1
ATOM 565 C C . LYS A 1 70 ? -1.279 -10.087 3.098 1.00 94.94 70 LYS A C 1
ATOM 567 O O . LYS A 1 70 ? -0.078 -10.331 3.008 1.00 94.94 70 LYS A O 1
ATOM 572 N N . ILE A 1 71 ? -1.765 -8.892 3.388 1.00 95.81 71 ILE A N 1
ATOM 573 C CA . ILE A 1 71 ? -0.947 -7.706 3.612 1.00 95.81 71 ILE A CA 1
ATOM 574 C C . ILE A 1 71 ? -1.011 -7.313 5.074 1.00 95.81 71 ILE A C 1
ATOM 576 O O . ILE A 1 71 ? -2.045 -7.467 5.724 1.00 95.81 71 ILE A O 1
ATOM 580 N N . GLU A 1 72 ? 0.099 -6.813 5.598 1.00 96.81 72 GLU A N 1
ATOM 581 C CA . GLU A 1 72 ? 0.106 -6.277 6.948 1.00 96.81 72 GLU A CA 1
ATOM 582 C C . GLU A 1 72 ? -0.401 -4.833 6.940 1.00 96.81 72 GLU A C 1
ATOM 584 O O . GLU A 1 72 ? 0.062 -3.985 6.170 1.00 96.81 72 GLU A O 1
ATOM 589 N N . VAL A 1 73 ? -1.362 -4.570 7.817 1.00 96.62 73 VAL A N 1
ATOM 590 C CA . VAL A 1 73 ? -1.948 -3.257 8.051 1.00 96.62 73 VAL A CA 1
ATOM 591 C C . VAL A 1 73 ? -1.760 -2.913 9.519 1.00 96.62 73 VAL A C 1
ATOM 593 O O . VAL A 1 73 ? -2.214 -3.637 10.404 1.00 96.62 73 VAL A O 1
ATOM 596 N N . GLU A 1 74 ? -1.093 -1.799 9.786 1.00 96.31 74 GLU A N 1
ATOM 597 C CA . GLU A 1 74 ? -1.017 -1.219 11.120 1.00 96.31 74 GLU A CA 1
ATOM 598 C C . GLU A 1 74 ? -2.272 -0.377 11.354 1.00 96.31 74 GLU A C 1
ATOM 600 O O . GLU A 1 74 ? -2.497 0.616 10.666 1.00 96.31 74 GLU A O 1
ATOM 605 N N . LEU A 1 75 ? -3.102 -0.778 12.313 1.00 95.00 75 LEU A N 1
ATOM 606 C CA . LEU A 1 75 ? -4.285 -0.044 12.742 1.00 95.00 75 LEU A CA 1
ATOM 607 C C . LEU A 1 75 ? -3.963 0.787 13.978 1.00 95.00 75 LEU A C 1
ATOM 609 O O . LEU A 1 75 ? -3.422 0.285 14.966 1.00 95.00 75 LEU A O 1
ATOM 613 N N . LYS A 1 76 ? -4.383 2.049 13.955 1.00 94.94 76 LYS A N 1
ATOM 614 C CA . LYS A 1 76 ? -4.386 2.925 15.123 1.00 94.94 76 LYS A CA 1
ATOM 615 C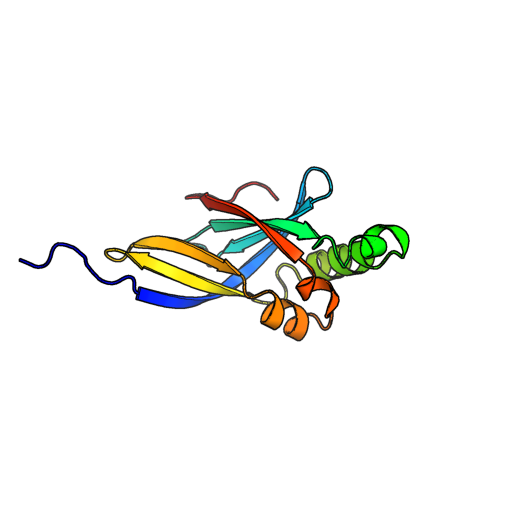 C . LYS A 1 76 ? -5.750 2.875 15.787 1.00 94.94 76 LYS A C 1
ATOM 617 O O . LYS A 1 76 ? -6.754 3.286 15.206 1.00 94.94 76 LYS A O 1
ATOM 622 N N . MET A 1 77 ? -5.769 2.453 17.040 1.00 92.31 77 MET A N 1
ATOM 623 C CA . MET A 1 77 ? -6.966 2.274 17.845 1.00 92.31 77 MET A CA 1
ATOM 624 C C . MET A 1 77 ? -7.119 3.412 18.859 1.00 92.31 77 MET A C 1
ATOM 626 O O . MET A 1 77 ? -6.167 3.830 19.527 1.00 92.31 77 MET A O 1
ATOM 630 N N . LYS A 1 78 ? -8.349 3.912 19.009 1.00 92.44 78 LYS A N 1
ATOM 631 C CA . LYS A 1 78 ? -8.741 4.873 20.047 1.00 92.44 78 LYS A CA 1
ATOM 632 C C . LYS A 1 78 ? -10.093 4.468 20.621 1.00 92.44 78 LYS A C 1
ATOM 634 O O . LYS A 1 78 ? -11.068 4.355 19.884 1.00 92.44 78 LYS A O 1
ATOM 639 N N . LYS A 1 79 ? -10.168 4.265 21.943 1.00 89.00 79 LYS A N 1
ATOM 640 C CA . LYS A 1 79 ? -11.383 3.776 22.631 1.00 89.00 79 LYS A CA 1
ATOM 641 C C . LYS A 1 79 ? -11.936 2.475 22.011 1.00 89.00 79 LYS A C 1
ATOM 643 O O . LYS A 1 79 ? -13.144 2.340 21.844 1.00 89.00 79 LYS A O 1
ATOM 648 N N . GLY A 1 80 ? -11.049 1.557 21.616 1.00 87.25 80 GLY A N 1
ATOM 649 C CA . GLY A 1 80 ? -11.418 0.274 21.002 1.00 87.25 80 GLY A CA 1
ATOM 650 C C . GLY A 1 80 ? -11.917 0.348 19.553 1.00 87.25 80 GLY A C 1
ATOM 651 O O . GLY A 1 80 ? -12.366 -0.665 19.032 1.00 87.25 80 GLY A O 1
ATOM 652 N N . LYS A 1 81 ? -11.847 1.512 18.892 1.00 88.44 81 LYS A N 1
ATOM 653 C CA . LYS A 1 81 ? -12.225 1.684 17.480 1.00 88.44 81 LYS A CA 1
ATOM 654 C C . LYS A 1 81 ? -11.010 2.071 16.637 1.00 88.44 81 LYS A C 1
ATOM 656 O O . LYS A 1 81 ? -10.210 2.880 17.124 1.00 88.44 81 LYS A O 1
ATOM 661 N N . PRO A 1 82 ? -10.866 1.562 15.403 1.00 90.19 82 PRO A N 1
ATOM 662 C CA . PRO A 1 82 ? -9.834 2.051 14.506 1.00 90.19 82 PRO A CA 1
ATOM 663 C C . PRO A 1 82 ? -10.160 3.480 14.078 1.00 90.19 82 PRO A C 1
ATOM 665 O O . PRO A 1 82 ? -11.313 3.833 13.832 1.00 90.19 82 PRO A O 1
ATOM 668 N N . VAL A 1 83 ? -9.131 4.317 14.051 1.00 92.12 83 VAL A N 1
ATOM 669 C CA . VAL A 1 83 ? -9.232 5.735 13.684 1.00 92.12 83 VAL A CA 1
ATOM 670 C C . VAL A 1 83 ? -8.218 6.147 12.630 1.00 92.12 83 VAL A C 1
ATOM 672 O O . VAL A 1 83 ? -8.371 7.217 12.058 1.00 92.12 83 VAL A O 1
ATOM 675 N N . ASP A 1 84 ? -7.189 5.333 12.398 1.00 94.50 84 ASP A N 1
ATOM 676 C CA . ASP A 1 84 ? -6.206 5.512 11.327 1.00 94.50 84 ASP A CA 1
ATOM 677 C C . ASP A 1 84 ? -5.632 4.145 10.932 1.00 94.50 84 ASP A C 1
ATOM 679 O O . ASP A 1 84 ? -5.732 3.189 11.713 1.00 94.50 84 ASP A O 1
ATOM 683 N N . PHE A 1 85 ? -5.022 4.047 9.755 1.00 95.94 85 PHE A N 1
ATOM 684 C CA . PHE A 1 85 ? -4.296 2.851 9.350 1.00 95.94 85 PHE A CA 1
ATOM 685 C C . PHE A 1 85 ? -3.129 3.154 8.416 1.00 95.94 85 PHE A C 1
ATOM 687 O O . PHE A 1 85 ? -3.066 4.186 7.751 1.00 95.94 85 PHE A O 1
ATOM 694 N N . LYS A 1 86 ? -2.222 2.188 8.310 1.00 96.19 86 LYS A N 1
ATOM 695 C CA . LYS A 1 86 ? -1.139 2.201 7.337 1.00 96.19 86 LYS A CA 1
ATOM 696 C C . LYS A 1 86 ? -0.915 0.802 6.786 1.00 96.19 86 LYS A C 1
ATOM 698 O O . LYS A 1 86 ? -0.668 -0.129 7.543 1.00 96.19 86 LYS A O 1
ATOM 703 N N . ILE A 1 87 ? -0.953 0.666 5.464 1.00 97.06 87 ILE A N 1
ATOM 704 C CA . ILE A 1 87 ? -0.515 -0.561 4.793 1.00 97.06 87 ILE A CA 1
ATOM 705 C C . ILE A 1 87 ? 1.015 -0.570 4.758 1.00 97.06 87 ILE A C 1
ATOM 707 O O . ILE A 1 87 ? 1.638 0.412 4.338 1.00 97.06 87 ILE A O 1
ATOM 711 N N . ASP A 1 88 ? 1.622 -1.671 5.191 1.00 96.88 88 ASP A N 1
ATOM 712 C CA . ASP A 1 88 ? 3.069 -1.852 5.121 1.00 96.88 88 ASP A CA 1
ATOM 713 C C . ASP A 1 88 ? 3.491 -2.231 3.692 1.00 96.88 88 ASP A C 1
ATOM 715 O O . ASP A 1 88 ? 3.509 -3.400 3.298 1.00 96.88 88 ASP A O 1
ATOM 719 N N . LEU A 1 89 ? 3.846 -1.212 2.905 1.00 97.06 89 LEU A N 1
ATOM 720 C CA . LEU A 1 89 ? 4.311 -1.386 1.529 1.00 97.06 89 LEU A CA 1
ATOM 721 C C . LEU A 1 89 ? 5.644 -2.140 1.424 1.00 97.06 89 LEU A C 1
ATOM 723 O O . LEU A 1 89 ? 5.890 -2.762 0.397 1.00 97.06 89 LEU A O 1
ATOM 727 N N . VAL A 1 90 ? 6.493 -2.116 2.458 1.00 96.94 90 VAL A N 1
ATOM 728 C CA . VAL A 1 90 ? 7.780 -2.836 2.452 1.00 96.94 90 VAL A CA 1
ATOM 729 C C . VAL A 1 90 ? 7.528 -4.331 2.608 1.00 96.94 90 VAL A C 1
ATOM 731 O O . VAL A 1 90 ? 8.066 -5.144 1.855 1.00 96.94 90 VAL A O 1
ATOM 734 N N . LYS A 1 91 ? 6.652 -4.713 3.543 1.00 96.00 91 LYS A N 1
ATOM 735 C CA . LYS A 1 91 ? 6.224 -6.111 3.677 1.00 96.00 91 LYS A CA 1
ATOM 736 C C . LYS A 1 91 ? 5.455 -6.590 2.455 1.00 96.0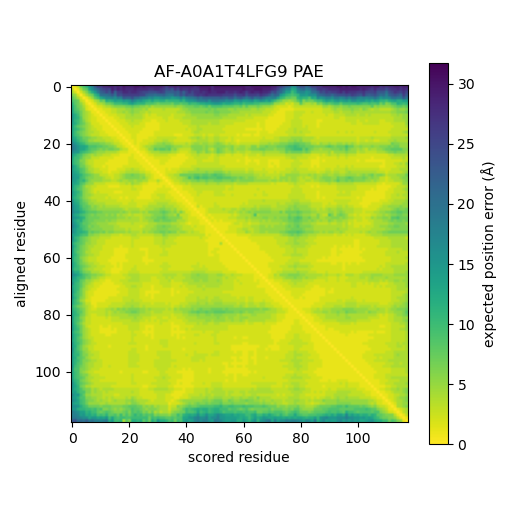0 91 LYS A C 1
ATOM 738 O O . LYS A 1 91 ? 5.678 -7.720 2.022 1.00 96.00 91 LYS A O 1
ATOM 743 N N . LEU A 1 92 ? 4.605 -5.746 1.870 1.00 96.56 92 LEU A N 1
ATOM 744 C CA . LEU A 1 92 ? 3.910 -6.060 0.622 1.00 96.56 92 LEU A CA 1
ATOM 745 C C . LEU A 1 92 ? 4.896 -6.321 -0.523 1.00 96.56 92 LEU A C 1
ATOM 747 O O . LEU A 1 92 ? 4.817 -7.365 -1.167 1.00 96.56 92 LEU A O 1
ATOM 751 N N . ALA A 1 93 ? 5.864 -5.423 -0.717 1.00 97.62 93 ALA A N 1
ATOM 752 C CA . ALA A 1 93 ? 6.918 -5.558 -1.717 1.00 97.62 93 ALA A CA 1
ATOM 753 C C . ALA A 1 93 ? 7.706 -6.863 -1.554 1.00 97.62 93 ALA A C 1
ATOM 755 O O . ALA A 1 93 ? 7.912 -7.590 -2.523 1.00 97.62 93 ALA A O 1
ATOM 756 N N . SER A 1 94 ? 8.096 -7.188 -0.318 1.00 97.19 94 SER A N 1
ATOM 757 C CA . SER A 1 94 ? 8.798 -8.433 0.014 1.00 97.19 94 SER A CA 1
ATOM 758 C C . SER A 1 94 ? 7.947 -9.680 -0.258 1.00 97.19 94 SER A C 1
ATOM 760 O O . SER A 1 94 ? 8.440 -10.652 -0.821 1.00 97.19 94 SER A O 1
ATOM 762 N N . THR A 1 95 ? 6.657 -9.639 0.092 1.00 95.75 95 THR A N 1
ATOM 763 C CA . THR A 1 95 ? 5.723 -10.768 -0.078 1.00 95.75 95 THR A CA 1
ATOM 764 C C . THR A 1 95 ? 5.441 -11.060 -1.551 1.00 95.75 95 THR A C 1
ATOM 766 O O . THR A 1 95 ? 5.390 -12.220 -1.945 1.00 95.75 95 THR A O 1
ATOM 769 N N . ILE A 1 96 ? 5.276 -10.014 -2.363 1.00 96.75 96 ILE A N 1
ATOM 770 C CA . ILE A 1 96 ? 5.042 -10.127 -3.809 1.00 96.75 96 ILE A CA 1
ATOM 771 C C . ILE A 1 96 ? 6.346 -10.397 -4.575 1.00 96.75 96 ILE A C 1
ATOM 773 O O . ILE A 1 96 ? 6.323 -10.997 -5.645 1.00 96.75 96 ILE A O 1
ATOM 777 N N . GLY A 1 97 ? 7.492 -9.974 -4.038 1.00 97.00 97 GLY A N 1
ATOM 778 C CA . GLY A 1 97 ? 8.777 -10.045 -4.731 1.00 97.00 97 GLY A CA 1
ATOM 779 C C . GLY A 1 97 ? 9.019 -8.884 -5.701 1.00 97.00 97 GLY A C 1
ATOM 780 O O . GLY A 1 97 ? 9.868 -8.999 -6.582 1.00 97.00 97 GLY A O 1
ATOM 781 N N . ASN A 1 98 ? 8.318 -7.755 -5.532 1.00 97.38 98 ASN A N 1
ATOM 782 C CA . ASN A 1 98 ? 8.498 -6.552 -6.345 1.00 97.38 98 ASN A CA 1
ATOM 783 C C . ASN A 1 98 ? 8.821 -5.329 -5.470 1.00 97.38 98 ASN A C 1
ATOM 785 O O . ASN A 1 98 ? 7.950 -4.733 -4.835 1.00 97.38 98 ASN A O 1
ATOM 789 N N . LYS A 1 99 ? 10.097 -4.924 -5.477 1.00 97.44 99 LYS A N 1
ATOM 790 C CA . LYS A 1 99 ? 10.608 -3.804 -4.673 1.00 97.44 99 LYS A CA 1
ATOM 791 C C . LYS A 1 99 ? 10.102 -2.433 -5.128 1.00 97.44 99 LYS A C 1
ATOM 793 O O . LYS A 1 99 ? 10.095 -1.496 -4.332 1.00 97.44 99 LYS A O 1
ATOM 798 N N . ASP A 1 100 ? 9.651 -2.300 -6.374 1.00 97.12 100 ASP A N 1
ATOM 799 C CA . ASP A 1 100 ? 9.158 -1.024 -6.891 1.00 97.12 100 ASP A CA 1
ATOM 800 C C . ASP A 1 100 ? 7.853 -0.573 -6.202 1.00 97.12 100 ASP A C 1
ATOM 802 O O . ASP A 1 100 ? 7.561 0.621 -6.192 1.00 97.12 100 ASP A O 1
ATOM 806 N N . ILE A 1 101 ? 7.126 -1.475 -5.526 1.00 97.31 101 ILE A N 1
ATOM 807 C CA . ILE A 1 101 ? 5.967 -1.137 -4.674 1.00 97.31 101 ILE A CA 1
ATOM 808 C C . ILE A 1 101 ? 6.350 -0.144 -3.561 1.00 97.31 101 ILE A C 1
ATOM 810 O O . ILE A 1 101 ? 5.562 0.729 -3.193 1.00 97.31 101 ILE A O 1
ATOM 814 N N . GLU A 1 102 ? 7.583 -0.206 -3.046 1.00 97.25 102 GLU A N 1
ATOM 815 C CA . GLU A 1 102 ? 8.069 0.727 -2.021 1.00 97.25 102 GLU A CA 1
ATOM 816 C C . GLU A 1 102 ? 8.182 2.172 -2.533 1.00 97.25 102 GLU A C 1
ATOM 818 O O . GLU A 1 102 ? 8.343 3.103 -1.735 1.00 97.25 102 GLU A O 1
ATOM 823 N N . ASN A 1 103 ? 8.112 2.396 -3.850 1.00 96.75 103 ASN A N 1
ATOM 824 C CA . ASN A 1 103 ? 8.163 3.728 -4.448 1.00 96.75 103 ASN A CA 1
ATOM 825 C C . ASN A 1 103 ? 6.823 4.466 -4.419 1.00 96.75 103 ASN A C 1
ATOM 827 O O . ASN A 1 103 ? 6.758 5.608 -4.870 1.00 96.75 103 ASN A O 1
ATOM 831 N N . PHE A 1 104 ? 5.785 3.871 -3.840 1.00 96.25 104 PHE A N 1
ATOM 832 C CA . PHE A 1 104 ? 4.524 4.553 -3.600 1.00 96.25 104 PHE A CA 1
ATOM 833 C C . PHE A 1 104 ? 4.552 5.414 -2.333 1.00 96.25 104 PHE A C 1
ATOM 835 O O . PHE A 1 104 ? 5.211 5.105 -1.335 1.00 96.25 104 PHE A O 1
ATOM 842 N N . GLU A 1 105 ? 3.832 6.527 -2.385 1.00 95.38 105 GLU A N 1
ATOM 843 C CA . GLU A 1 105 ? 3.553 7.412 -1.261 1.00 95.38 105 GLU A CA 1
ATOM 844 C C . GLU A 1 105 ? 2.048 7.593 -1.095 1.00 95.38 105 GLU A C 1
ATOM 846 O O . GLU A 1 105 ? 1.298 7.635 -2.069 1.00 95.38 105 GLU A O 1
ATOM 851 N N . LEU A 1 106 ? 1.594 7.639 0.156 1.00 95.88 106 LEU A N 1
ATOM 852 C CA . LEU A 1 106 ? 0.174 7.736 0.463 1.00 95.88 106 LEU A CA 1
ATOM 853 C C . LEU A 1 106 ? -0.363 9.089 -0.017 1.00 95.88 106 LEU A C 1
ATOM 855 O O . LEU A 1 106 ? 0.092 10.130 0.451 1.00 95.88 106 LEU A O 1
ATOM 859 N N . SER A 1 107 ? -1.335 9.059 -0.925 1.00 93.56 107 SER A N 1
ATOM 860 C CA . SER A 1 107 ? -2.005 10.254 -1.448 1.00 93.56 107 SER A CA 1
ATOM 861 C C . SER A 1 107 ? -3.306 10.543 -0.693 1.00 93.56 107 SER A C 1
ATOM 863 O O . SER A 1 107 ? -3.628 11.696 -0.418 1.00 93.56 107 SER A O 1
ATOM 865 N N . GLY A 1 108 ? -4.023 9.497 -0.276 1.00 92.69 108 GLY A N 1
ATOM 866 C CA . GLY A 1 108 ? -5.236 9.622 0.525 1.00 92.69 108 GLY A CA 1
ATOM 867 C C . GLY A 1 108 ? -5.684 8.281 1.092 1.00 92.69 108 GLY A C 1
ATOM 868 O O . GLY A 1 108 ? -5.284 7.225 0.602 1.00 92.69 108 GLY A O 1
ATOM 869 N N . TRP A 1 109 ? -6.509 8.312 2.137 1.00 94.94 109 TRP A N 1
ATOM 870 C CA . TRP A 1 109 ? -7.048 7.103 2.752 1.00 94.94 109 TRP A CA 1
ATOM 871 C C . TRP A 1 109 ? -8.429 7.329 3.373 1.00 94.94 109 TRP A C 1
ATOM 873 O O . TRP A 1 109 ? -8.817 8.462 3.660 1.00 94.94 109 TRP A O 1
ATOM 883 N N . GLY A 1 110 ? -9.165 6.240 3.599 1.00 91.81 110 GLY A N 1
ATOM 884 C CA . GLY A 1 110 ? -10.420 6.253 4.345 1.00 91.81 110 GLY A CA 1
ATOM 885 C C . GLY A 1 110 ? -10.812 4.878 4.887 1.00 91.81 110 GLY A C 1
ATOM 886 O O . GLY A 1 110 ? -10.523 3.848 4.270 1.00 91.81 110 GLY A O 1
ATOM 887 N N . P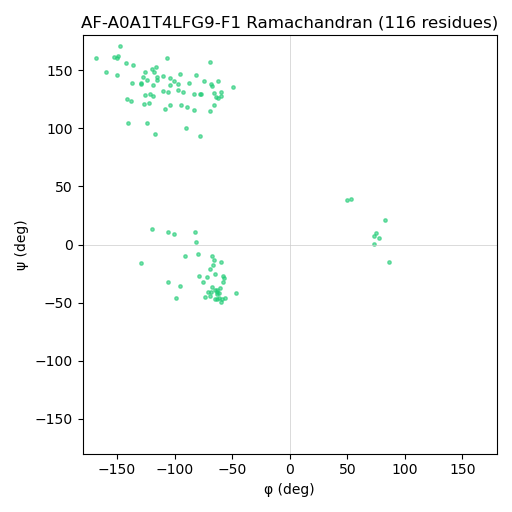HE A 1 111 ? -11.490 4.873 6.038 1.00 90.50 111 PHE A N 1
ATOM 888 C CA . PHE A 1 111 ? -12.237 3.710 6.520 1.00 90.50 111 PHE A CA 1
ATOM 889 C C . PHE A 1 111 ? -13.644 3.729 5.959 1.00 90.50 111 PHE A C 1
ATOM 891 O O . PHE A 1 111 ? -14.299 4.771 5.934 1.00 90.50 111 PHE A O 1
ATOM 898 N N . PHE A 1 112 ? -14.118 2.556 5.570 1.00 86.12 112 PHE A N 1
ATOM 899 C CA . PHE A 1 112 ? -15.478 2.376 5.106 1.00 86.12 112 PHE A CA 1
ATOM 900 C C . PHE A 1 112 ? -16.130 1.242 5.889 1.00 86.12 112 PHE A C 1
ATOM 902 O O . PHE A 1 112 ? -15.481 0.253 6.222 1.00 86.12 112 PHE A O 1
ATOM 909 N N . ASP A 1 113 ? -17.424 1.391 6.165 1.00 80.06 113 ASP A N 1
ATOM 910 C CA . ASP A 1 113 ? -18.229 0.378 6.866 1.00 80.06 113 ASP A CA 1
ATOM 911 C C . ASP A 1 113 ? -18.665 -0.765 5.932 1.00 80.06 113 ASP A C 1
ATOM 913 O O . ASP A 1 113 ? -19.248 -1.760 6.355 1.00 80.06 113 ASP A O 1
ATOM 917 N N . LYS A 1 114 ? -18.416 -0.603 4.631 1.00 82.12 114 LYS A N 1
ATOM 918 C CA . LYS A 1 114 ? -18.755 -1.540 3.564 1.00 82.12 114 LYS A CA 1
ATOM 919 C C . LYS A 1 114 ? -17.638 -1.547 2.522 1.00 82.12 114 LYS A C 1
ATOM 921 O O . LYS A 1 114 ? -16.934 -0.537 2.403 1.00 82.12 114 LYS A O 1
ATOM 926 N N . PRO A 1 115 ? -17.490 -2.627 1.737 1.00 76.94 115 PRO A N 1
ATOM 927 C CA . PRO A 1 115 ? -16.551 -2.609 0.631 1.00 76.94 115 PRO A CA 1
ATOM 928 C C . PRO A 1 115 ? -16.953 -1.497 -0.336 1.00 76.94 115 PRO A C 1
ATOM 930 O O . PRO A 1 115 ? -18.117 -1.362 -0.715 1.00 76.94 115 PRO A O 1
ATOM 933 N N . VAL A 1 116 ? -15.978 -0.680 -0.715 1.00 73.06 116 VAL A N 1
ATOM 934 C CA . VAL A 1 116 ? -16.081 0.127 -1.931 1.00 73.06 116 VAL A CA 1
ATOM 935 C C . VAL A 1 116 ? -15.890 -0.832 -3.101 1.00 73.06 116 VAL A C 1
ATOM 937 O O . VAL A 1 116 ? -15.064 -1.738 -2.988 1.00 73.06 116 VAL A O 1
ATOM 940 N N . ASP A 1 117 ? -16.635 -0.664 -4.192 1.00 69.44 117 ASP A N 1
ATOM 941 C CA . ASP A 1 117 ? -16.438 -1.492 -5.382 1.00 69.44 117 ASP A CA 1
ATOM 942 C C . ASP A 1 117 ? -15.025 -1.272 -5.943 1.00 69.44 117 ASP A C 1
ATOM 944 O O . ASP A 1 117 ? -14.585 -0.131 -6.149 1.00 69.44 117 ASP A O 1
ATOM 948 N N . PHE A 1 118 ? -14.302 -2.381 -6.120 1.00 61.22 118 PHE A N 1
ATOM 949 C CA . PHE A 1 118 ? -12.991 -2.461 -6.762 1.00 61.22 118 PHE A CA 1
ATOM 950 C C . PHE A 1 118 ? -13.121 -3.185 -8.087 1.00 61.22 118 PHE A C 1
ATOM 952 O O . PHE A 1 118 ? -13.757 -4.264 -8.073 1.00 61.22 118 PHE A O 1
#

Radius of gyration: 15.16 Å; Cα contacts (8 Å, |Δi|>4): 209; chains: 1; bounding box: 31×29×54 Å

pLDDT: mean 90.83, std 9.59, range [42.03, 97.62]

Nearest PDB structures (foldseek):
  8hxa-assembly1_A  TM=6.290E-01  e=4.444E+00  Monkeypox virus
  7cbb-assembly2_B  TM=6.272E-01  e=4.698E+00  Staphylococcus aureus
  4bwg-assembly2_L  TM=1.975E-01  e=2.282E+00  Escherichia coli 98NK2
  1k3s-assembly1_A  TM=2.776E-01  e=5.251E+00  Salmonella enterica

Sequence (118 aa):
MGLFQKAEYMSVFMDYKFKEFDGLPCIQATDGTYYCNAGYAIKTKAYSMWEDGRYERVANDLRENAGRVKIEVELKMKKGKPVDFKIDLVKLASTIGNKDIENFELSGWGFFDKPVDF